Protein AF-A0A1V9XGX7-F1 (afdb_monomer)

Radius of gyration: 16.95 Å; Cα contacts (8 Å, |Δi|>4): 70; chains: 1; bounding box: 36×22×50 Å

Nearest PDB structures (foldseek):
  5b64-assembly1_A  TM=8.242E-01  e=6.987E-02  Rattus
  5ypr-assembly1_A  TM=8.091E-01  e=1.944E-01  Rattus norvegicus
  1jxo-assembly1_A  TM=8.012E-01  e=2.209E-01  Rattus norvegicus
  1jxm-assembly1_A  TM=8.008E-01  e=3.456E-01  Rattus norvegicus
  1z6g-assembly1_A  TM=4.698E-01  e=2.072E-01  Plasmodium falciparum 3D7

pLDDT: mean 88.08, std 11.85, range [55.94, 98.25]

Sequence (95 aa):
ILKKSDLKPYVVFVAPPSLEKLRQNRAKVGASVKIEELKEIVERAREIEDRYGNYFDMVLINSDTERAYQELLKDIATLEREPQWVPAVWLANEP

Structure (mmCIF, N/CA/C/O backbone):
data_AF-A0A1V9XGX7-F1
#
_entry.id   AF-A0A1V9XGX7-F1
#
loop_
_atom_site.group_PDB
_atom_site.id
_atom_site.type_symbol
_atom_site.label_atom_id
_atom_sit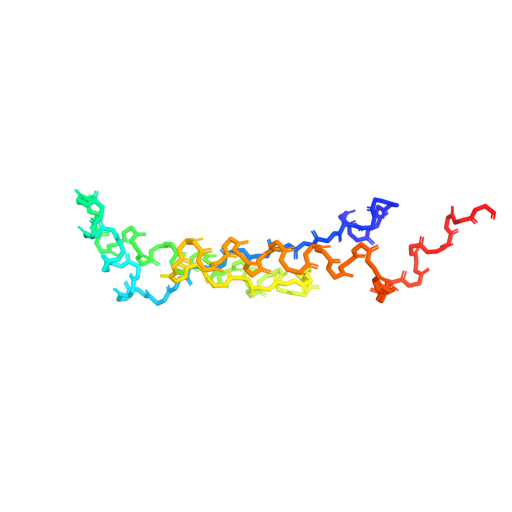e.label_alt_id
_atom_site.label_comp_id
_atom_site.label_asym_id
_atom_site.label_entity_id
_atom_site.label_seq_id
_atom_site.pdbx_PDB_ins_code
_atom_site.Cartn_x
_atom_site.Cartn_y
_atom_site.Cartn_z
_atom_site.occupancy
_atom_site.B_iso_or_equiv
_atom_site.auth_seq_id
_atom_site.auth_comp_id
_atom_site.auth_asym_id
_atom_site.auth_atom_id
_atom_site.pdbx_PDB_model_num
ATOM 1 N N . ILE A 1 1 ? 1.582 9.915 -18.596 1.00 55.94 1 ILE A N 1
ATOM 2 C CA . ILE A 1 1 ? 2.836 10.641 -18.282 1.00 55.94 1 ILE A CA 1
ATOM 3 C C . ILE A 1 1 ? 3.857 9.679 -17.665 1.00 55.94 1 ILE A C 1
ATOM 5 O O . ILE A 1 1 ? 4.910 9.540 -18.257 1.00 55.94 1 ILE A O 1
ATOM 9 N N . LEU A 1 2 ? 3.523 8.895 -16.628 1.00 56.16 2 LEU A N 1
ATOM 10 C CA . LEU A 1 2 ? 4.425 7.864 -16.065 1.00 56.16 2 LEU A CA 1
ATOM 11 C C . LEU A 1 2 ? 4.785 6.720 -17.037 1.00 56.16 2 LEU A C 1
ATOM 13 O O . LEU A 1 2 ? 5.956 6.488 -17.296 1.00 56.16 2 LEU A O 1
ATOM 17 N N . LYS A 1 3 ? 3.802 6.079 -17.688 1.00 55.94 3 LYS A N 1
ATOM 18 C CA . LYS A 1 3 ? 4.059 4.992 -18.665 1.00 55.94 3 LYS A CA 1
ATOM 19 C C . LYS A 1 3 ? 4.634 5.448 -20.021 1.00 55.94 3 LYS A C 1
ATOM 21 O O . LYS A 1 3 ? 4.750 4.635 -20.929 1.00 55.94 3 LYS A O 1
ATOM 26 N N . LYS A 1 4 ? 4.957 6.737 -20.180 1.00 58.38 4 LYS A N 1
ATOM 27 C CA . LYS A 1 4 ? 5.650 7.293 -21.362 1.00 58.38 4 LYS A CA 1
ATOM 28 C C . LYS A 1 4 ? 7.079 7.751 -21.036 1.00 58.38 4 LYS A C 1
ATOM 30 O O . LYS A 1 4 ? 7.717 8.355 -21.888 1.00 58.38 4 LYS A O 1
ATOM 35 N N . SER A 1 5 ? 7.536 7.521 -19.807 1.00 63.50 5 SER A N 1
ATOM 36 C CA . SER A 1 5 ? 8.893 7.830 -19.371 1.00 63.50 5 SER A CA 1
ATOM 37 C C . SER A 1 5 ? 9.801 6.620 -19.590 1.00 63.50 5 SER A C 1
ATOM 39 O O . SER A 1 5 ? 9.382 5.476 -19.426 1.00 63.50 5 SER A O 1
ATOM 41 N N . ASP A 1 6 ? 11.046 6.903 -19.942 1.00 64.31 6 ASP A N 1
ATOM 42 C CA . ASP A 1 6 ? 12.192 5.993 -19.992 1.00 64.31 6 ASP A CA 1
ATOM 43 C C . ASP A 1 6 ? 12.638 5.478 -18.613 1.00 64.31 6 ASP A C 1
ATOM 45 O O . ASP A 1 6 ? 13.441 4.555 -18.538 1.00 64.31 6 ASP A O 1
ATOM 49 N N . LEU A 1 7 ? 12.082 6.020 -17.523 1.00 69.12 7 LEU A N 1
ATOM 50 C CA . LEU A 1 7 ? 12.373 5.599 -16.151 1.00 69.12 7 LEU A CA 1
ATOM 51 C C . LEU A 1 7 ? 11.856 4.195 -15.813 1.00 69.12 7 LEU A C 1
ATOM 53 O O . LEU A 1 7 ? 12.195 3.686 -14.750 1.00 69.12 7 LEU A O 1
ATOM 57 N N . LYS A 1 8 ? 11.019 3.596 -16.677 1.00 77.19 8 LYS A N 1
ATOM 58 C CA . LYS A 1 8 ? 10.425 2.258 -16.503 1.00 77.19 8 LYS A CA 1
ATOM 59 C C . LYS A 1 8 ? 9.933 2.028 -15.050 1.00 77.19 8 LYS A C 1
ATOM 61 O O . LYS A 1 8 ? 10.406 1.108 -14.387 1.00 77.19 8 LYS A O 1
ATOM 66 N N . PRO A 1 9 ? 9.052 2.898 -14.505 1.00 86.06 9 PRO A N 1
ATOM 67 C CA . PRO A 1 9 ? 8.753 2.901 -13.075 1.00 86.06 9 PRO A CA 1
ATOM 68 C C 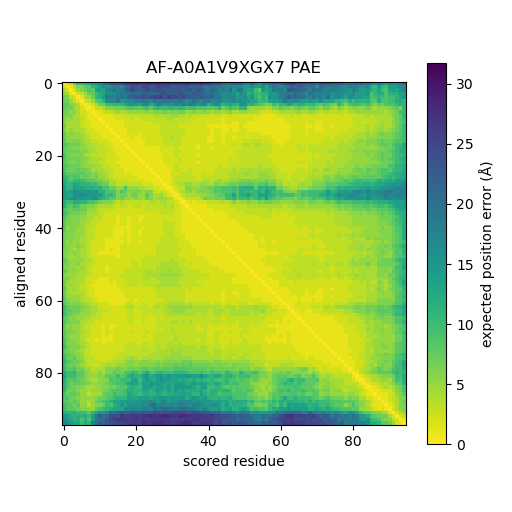. PRO A 1 9 ? 7.990 1.644 -12.648 1.00 86.06 9 PRO A C 1
ATOM 70 O O . PRO A 1 9 ? 7.044 1.253 -13.329 1.00 86.06 9 PRO A O 1
ATOM 73 N N . TYR A 1 10 ? 8.355 1.100 -11.485 1.00 88.50 10 TYR A N 1
ATOM 74 C CA . TYR A 1 10 ? 7.589 0.081 -10.768 1.00 88.50 10 TYR A CA 1
ATOM 75 C C . TYR A 1 10 ? 6.670 0.752 -9.741 1.00 88.50 10 TYR A C 1
ATOM 77 O O . TYR A 1 10 ? 7.143 1.419 -8.816 1.00 88.50 10 TYR A O 1
ATOM 85 N N . VAL A 1 11 ? 5.356 0.636 -9.915 1.00 92.25 11 VAL A N 1
ATOM 86 C CA . VAL A 1 11 ? 4.356 1.360 -9.125 1.00 92.25 11 VAL A CA 1
ATOM 87 C C . VAL A 1 11 ? 3.677 0.425 -8.131 1.00 92.25 11 VAL A C 1
ATOM 89 O O . VAL A 1 11 ? 2.878 -0.434 -8.502 1.00 92.25 11 VAL A O 1
ATOM 92 N N . VAL A 1 12 ? 3.939 0.660 -6.845 1.00 96.00 12 VAL A N 1
ATOM 93 C CA . VAL A 1 12 ? 3.298 -0.054 -5.735 1.00 96.00 12 VAL A CA 1
ATOM 94 C C . VAL A 1 12 ? 2.168 0.788 -5.157 1.00 96.00 12 VAL A C 1
ATOM 96 O O . VAL A 1 12 ? 2.390 1.903 -4.678 1.00 96.00 12 VAL A O 1
ATOM 99 N N . PHE A 1 13 ? 0.955 0.245 -5.149 1.00 97.81 13 PHE A N 1
ATOM 100 C CA . PHE A 1 13 ? -0.167 0.828 -4.425 1.00 97.81 13 PHE A CA 1
ATOM 101 C C . PHE A 1 13 ? -0.287 0.201 -3.036 1.00 97.81 13 PHE A C 1
ATOM 103 O O . PHE A 1 13 ? -0.577 -0.987 -2.902 1.00 97.81 13 PHE A O 1
ATOM 110 N N . VAL A 1 14 ? -0.078 1.005 -1.991 1.00 97.62 14 VAL A N 1
ATOM 111 C CA . VAL A 1 14 ? -0.248 0.563 -0.601 1.00 97.62 14 VAL A CA 1
ATOM 112 C C . VAL A 1 14 ? -1.700 0.770 -0.187 1.00 97.62 14 VAL A C 1
ATOM 114 O O . VAL A 1 14 ? -2.098 1.861 0.226 1.00 97.62 14 VAL A O 1
ATOM 117 N N . ALA A 1 15 ? -2.495 -0.286 -0.305 1.00 97.44 15 ALA A N 1
ATOM 118 C CA . ALA A 1 15 ? -3.905 -0.258 0.041 1.00 97.44 15 ALA A CA 1
ATOM 119 C C . ALA A 1 15 ? -4.108 -0.399 1.563 1.00 97.44 15 ALA A C 1
ATOM 121 O O . ALA A 1 15 ? -3.393 -1.156 2.238 1.00 97.44 15 ALA A O 1
ATOM 122 N N . PRO A 1 16 ? -5.098 0.308 2.139 1.00 97.00 16 PRO A N 1
ATOM 123 C CA . PRO A 1 16 ? -5.496 0.080 3.513 1.00 97.00 16 PRO A CA 1
ATOM 124 C C . PRO A 1 16 ? -6.103 -1.325 3.653 1.00 97.00 16 PRO A C 1
ATOM 126 O O . PRO A 1 16 ? -6.676 -1.865 2.706 1.00 97.00 16 PRO A O 1
ATOM 129 N N . PRO A 1 17 ? -6.022 -1.929 4.846 1.00 95.94 17 PRO A N 1
ATOM 130 C CA . PRO A 1 17 ? -6.767 -3.141 5.139 1.00 95.94 17 PRO A CA 1
ATOM 131 C C . PRO A 1 17 ? -8.258 -2.816 5.323 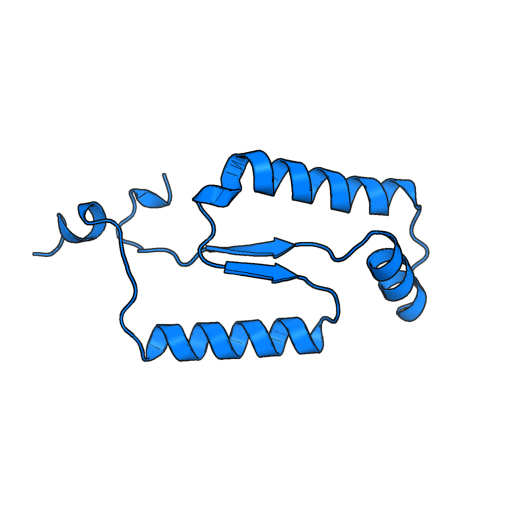1.00 95.94 17 PRO A C 1
ATOM 133 O O . PRO A 1 17 ? -8.682 -1.663 5.222 1.00 95.94 17 PRO A O 1
ATOM 136 N N . SER A 1 18 ? -9.069 -3.823 5.654 1.00 94.31 18 SER A N 1
ATOM 137 C CA . SER A 1 18 ? -10.485 -3.600 5.964 1.00 94.31 18 SER A CA 1
ATOM 138 C C . SER A 1 18 ? -10.672 -2.543 7.061 1.00 94.31 18 SER A C 1
ATOM 140 O O . SER A 1 18 ? -9.837 -2.410 7.958 1.00 94.31 18 SER A O 1
ATOM 142 N N . LEU A 1 19 ? -11.799 -1.823 7.035 1.00 94.62 19 LEU A N 1
ATOM 143 C CA . LEU A 1 19 ? -12.132 -0.801 8.037 1.00 94.62 19 LEU A CA 1
ATOM 144 C C . LEU A 1 19 ? -11.985 -1.326 9.475 1.00 94.62 19 LEU A C 1
ATOM 146 O O . LEU A 1 19 ? -11.454 -0.640 10.349 1.00 94.62 19 LEU A O 1
ATOM 150 N N . GLU A 1 20 ? -12.426 -2.563 9.715 1.00 93.75 20 GLU A N 1
ATOM 151 C CA . GLU A 1 20 ? -12.303 -3.210 11.018 1.00 93.75 20 GLU A CA 1
ATOM 152 C C . GLU A 1 20 ? -10.837 -3.386 11.426 1.00 93.75 20 GLU A C 1
ATOM 154 O O . GLU A 1 20 ? -10.452 -3.005 12.535 1.00 93.75 20 GLU A O 1
ATOM 159 N N . LYS A 1 21 ? -10.004 -3.911 10.522 1.00 94.25 21 LYS A N 1
ATOM 160 C CA . LYS A 1 21 ? -8.580 -4.126 10.775 1.00 94.25 21 LYS A CA 1
ATOM 161 C C . LYS A 1 21 ? -7.833 -2.805 10.944 1.00 94.25 21 LYS A C 1
ATOM 163 O O . LYS A 1 21 ? -7.014 -2.677 11.851 1.00 94.25 21 LYS A O 1
ATOM 168 N N . LEU A 1 22 ? -8.155 -1.804 10.130 1.00 93.50 22 LEU A N 1
ATOM 169 C CA . LEU A 1 22 ? -7.586 -0.464 10.220 1.00 93.50 22 LEU A CA 1
ATOM 170 C C . LEU A 1 22 ? -7.902 0.176 11.581 1.00 93.50 22 LEU A C 1
ATOM 172 O O . LEU A 1 22 ? -7.008 0.713 12.236 1.00 93.50 22 LEU A O 1
ATOM 176 N N . ARG A 1 23 ? -9.147 0.038 12.058 1.00 93.62 23 ARG A N 1
ATOM 177 C CA . ARG A 1 23 ? -9.563 0.478 13.398 1.00 93.62 23 ARG A CA 1
ATOM 178 C C . ARG A 1 23 ? -8.786 -0.241 14.500 1.00 93.62 23 ARG A C 1
ATOM 180 O O . ARG A 1 23 ? -8.294 0.411 15.418 1.00 93.62 23 ARG A O 1
ATOM 187 N N . GLN A 1 24 ? -8.642 -1.565 14.404 1.00 92.94 24 GLN A N 1
ATOM 188 C CA . GLN A 1 24 ? -7.850 -2.353 15.357 1.00 92.94 24 GLN A CA 1
ATOM 189 C C . GLN A 1 24 ? -6.386 -1.888 15.390 1.00 92.94 24 GLN A C 1
ATOM 191 O O . GLN A 1 24 ? -5.821 -1.725 16.469 1.00 92.94 24 GLN A O 1
ATOM 196 N N . ASN A 1 25 ? -5.780 -1.629 14.229 1.00 91.81 25 ASN A N 1
ATOM 197 C CA . ASN A 1 25 ? -4.393 -1.173 14.132 1.00 91.81 25 ASN A CA 1
ATOM 198 C C . ASN A 1 25 ? -4.194 0.202 14.789 1.00 91.81 25 ASN A C 1
ATOM 200 O O . ASN A 1 25 ? -3.229 0.383 15.527 1.00 91.81 25 ASN A O 1
ATOM 204 N N . ARG A 1 26 ? -5.126 1.148 14.595 1.00 91.00 26 ARG A N 1
ATOM 205 C CA . ARG A 1 26 ? -5.083 2.465 15.260 1.00 91.00 26 ARG A CA 1
ATOM 206 C C . ARG A 1 26 ? -5.247 2.363 16.776 1.00 91.00 26 ARG A C 1
ATOM 208 O O . ARG A 1 26 ? -4.497 3.002 17.510 1.00 91.00 26 ARG A O 1
ATOM 215 N N . ALA A 1 27 ? -6.155 1.507 17.241 1.00 91.19 27 ALA A N 1
ATOM 216 C CA . ALA A 1 27 ? -6.352 1.271 18.668 1.00 91.19 27 ALA A CA 1
ATOM 217 C C . ALA A 1 27 ? -5.099 0.681 19.343 1.00 91.19 27 ALA A C 1
ATOM 219 O O . ALA A 1 27 ? -4.737 1.109 20.435 1.00 91.19 27 ALA A O 1
ATOM 220 N N . LYS A 1 28 ? -4.397 -0.253 18.681 1.00 89.62 28 LYS A N 1
ATOM 221 C CA . LYS A 1 28 ? -3.153 -0.857 19.199 1.00 89.62 28 LYS A CA 1
ATOM 222 C C . LYS A 1 28 ? -2.039 0.158 19.451 1.00 89.62 28 LYS A C 1
ATOM 224 O O . LYS A 1 28 ? -1.254 -0.032 20.371 1.00 89.62 28 LYS A O 1
ATOM 229 N N . VAL A 1 29 ? -1.972 1.218 18.648 1.00 88.44 29 VAL A N 1
ATOM 230 C CA . VAL A 1 29 ? -0.975 2.290 18.800 1.00 88.44 29 VAL A CA 1
ATOM 231 C C . VAL A 1 29 ? -1.476 3.448 19.671 1.00 88.44 29 VAL A C 1
ATOM 233 O O . VAL A 1 29 ? -0.851 4.503 19.708 1.00 88.44 29 VAL A O 1
ATOM 236 N N . GLY A 1 30 ? -2.613 3.278 20.357 1.00 87.56 30 GLY A N 1
ATOM 237 C CA . GLY A 1 30 ? -3.191 4.294 21.241 1.00 87.56 30 GLY A CA 1
ATOM 238 C C . GLY A 1 30 ? -3.743 5.525 20.515 1.00 87.56 30 GLY A C 1
ATOM 239 O O . GLY A 1 30 ? -4.017 6.538 21.155 1.00 87.56 30 GLY A O 1
ATOM 240 N N . ALA A 1 31 ? -3.915 5.464 19.192 1.00 86.25 31 ALA A N 1
ATOM 241 C CA . ALA A 1 31 ? -4.451 6.573 18.417 1.00 86.25 31 ALA A CA 1
ATOM 242 C C . ALA A 1 31 ? -5.983 6.588 18.505 1.00 86.25 31 ALA A C 1
ATOM 244 O O . ALA A 1 31 ? -6.652 5.648 18.069 1.00 86.25 31 ALA A O 1
ATOM 245 N N . SER A 1 32 ? -6.543 7.679 19.029 1.00 83.56 32 SER A N 1
ATOM 246 C CA . SER A 1 32 ? -7.977 7.950 18.921 1.00 83.56 32 SER A CA 1
ATOM 247 C C . SER A 1 32 ? -8.262 8.515 17.533 1.00 83.56 32 SER A C 1
ATOM 249 O O . SER A 1 32 ? -7.814 9.611 17.207 1.00 83.56 32 SER A O 1
ATOM 251 N N . VAL A 1 33 ? -8.962 7.744 16.702 1.00 84.62 33 VAL A N 1
ATOM 252 C CA . VAL A 1 33 ? -9.319 8.126 15.329 1.00 84.62 33 VAL A CA 1
ATOM 253 C C . VAL A 1 33 ? -10.823 7.972 15.153 1.00 84.62 33 VAL A C 1
ATOM 255 O O . VAL A 1 33 ? -11.403 6.973 15.590 1.00 84.62 33 VAL A O 1
ATOM 258 N N . LYS A 1 34 ? -11.460 8.958 14.516 1.00 92.12 34 LYS A N 1
ATOM 259 C CA . LYS A 1 34 ? -12.897 8.912 14.226 1.00 92.12 34 LYS A CA 1
ATOM 260 C C . LYS A 1 34 ? -13.184 7.864 13.155 1.00 92.12 34 LYS A C 1
ATOM 262 O O . LYS A 1 34 ? -12.415 7.693 12.213 1.00 92.12 34 LYS A O 1
ATOM 267 N N . ILE A 1 35 ? -14.315 7.174 13.272 1.00 91.19 35 ILE A N 1
ATOM 268 C CA . ILE A 1 35 ? -14.706 6.134 12.308 1.00 91.19 35 ILE A CA 1
ATOM 269 C C . ILE A 1 35 ? -14.866 6.732 10.903 1.00 91.19 35 ILE A C 1
ATOM 271 O O . ILE A 1 35 ? -14.545 6.072 9.918 1.00 91.19 35 ILE A O 1
ATOM 275 N N . GLU A 1 36 ? -15.316 7.980 10.812 1.00 94.62 36 GLU A N 1
ATOM 276 C CA . GLU A 1 36 ? -15.502 8.714 9.560 1.00 94.62 36 GLU A CA 1
ATOM 277 C C . GLU A 1 36 ? -14.175 8.910 8.817 1.00 94.62 36 GLU A C 1
ATOM 279 O O . GLU A 1 36 ? -14.115 8.670 7.616 1.00 94.62 36 GLU A O 1
ATOM 284 N N . GLU A 1 37 ? -13.096 9.236 9.533 1.00 94.31 37 GLU A N 1
ATOM 285 C CA . GLU A 1 37 ? -11.752 9.374 8.953 1.00 94.31 37 GLU A CA 1
ATOM 286 C C . GLU A 1 37 ? -11.239 8.027 8.422 1.00 94.31 37 GLU A C 1
ATOM 288 O O . GLU A 1 37 ? -10.646 7.948 7.348 1.00 94.31 37 GLU A O 1
ATOM 293 N N . LEU A 1 38 ? -11.513 6.931 9.140 1.00 95.00 38 LEU A N 1
ATOM 294 C CA . LEU A 1 38 ? -11.141 5.589 8.685 1.00 95.00 38 LEU A CA 1
ATOM 295 C C . LEU A 1 38 ? -11.927 5.156 7.443 1.00 95.00 38 LEU A C 1
ATOM 297 O O . LEU A 1 38 ? -11.368 4.509 6.559 1.00 95.00 38 LEU A O 1
ATOM 301 N N . LYS A 1 39 ? -13.215 5.506 7.369 1.00 96.25 39 LYS A N 1
ATOM 302 C CA . LYS A 1 39 ? -14.046 5.269 6.183 1.00 96.25 39 LYS A CA 1
ATOM 303 C C . LYS A 1 39 ? -13.550 6.074 4.992 1.00 96.25 39 LYS A C 1
ATOM 305 O O . LYS A 1 39 ? -13.487 5.522 3.901 1.00 96.25 39 LYS A O 1
ATOM 310 N N . GLU A 1 40 ? -13.159 7.331 5.202 1.00 97.00 40 GLU A N 1
ATOM 311 C CA . GLU A 1 40 ? -12.591 8.151 4.134 1.00 97.00 40 GLU A CA 1
ATOM 312 C C . GLU A 1 40 ? -11.322 7.510 3.566 1.00 97.00 40 GLU A C 1
ATOM 314 O O . GLU A 1 40 ? -11.207 7.392 2.354 1.00 97.00 40 GLU A O 1
ATOM 319 N N . ILE A 1 41 ? -10.414 7.000 4.405 1.00 96.00 41 ILE A N 1
ATOM 320 C CA . ILE A 1 41 ? -9.212 6.291 3.929 1.00 96.00 41 ILE A CA 1
ATOM 321 C C . ILE A 1 41 ? -9.577 5.116 3.009 1.00 96.00 41 ILE A C 1
ATOM 323 O O . ILE A 1 41 ? -8.972 4.954 1.949 1.00 96.00 41 ILE A O 1
ATOM 327 N N . VAL A 1 42 ? -10.558 4.301 3.407 1.00 96.62 42 VAL A N 1
ATOM 328 C CA . VAL A 1 42 ? -11.001 3.141 2.618 1.00 96.62 42 VAL A CA 1
ATOM 329 C C . VAL A 1 42 ? -11.650 3.582 1.303 1.00 96.62 42 VAL A C 1
ATOM 331 O O . VAL A 1 42 ? -11.343 3.015 0.258 1.00 96.62 42 VAL A O 1
ATOM 334 N N . GLU A 1 43 ? -12.492 4.614 1.331 1.00 97.81 43 GLU A N 1
ATOM 335 C CA . GLU A 1 43 ? -13.156 5.120 0.126 1.00 97.81 43 GLU A CA 1
ATOM 336 C C . GLU A 1 43 ? -12.157 5.740 -0.857 1.00 97.81 43 GLU A C 1
ATOM 338 O O . GLU A 1 43 ? -12.179 5.428 -2.043 1.00 97.81 43 GLU A O 1
ATOM 343 N N . ARG A 1 44 ? -11.201 6.543 -0.375 1.00 97.75 44 ARG A N 1
ATOM 344 C CA . ARG A 1 44 ? -10.150 7.116 -1.233 1.00 97.75 44 ARG A CA 1
ATOM 345 C C . ARG A 1 44 ? -9.281 6.043 -1.864 1.00 97.75 44 ARG A C 1
ATOM 347 O O . ARG A 1 44 ? -8.891 6.182 -3.020 1.00 97.75 44 ARG A O 1
ATOM 354 N N . ALA A 1 45 ? -8.972 4.982 -1.123 1.00 97.94 45 ALA A N 1
ATOM 355 C CA . ALA A 1 45 ? -8.230 3.861 -1.677 1.00 97.94 45 ALA A CA 1
ATOM 356 C C . ALA A 1 45 ? -8.996 3.189 -2.822 1.00 97.94 45 ALA A C 1
ATOM 358 O O . ALA A 1 45 ? -8.408 2.938 -3.872 1.00 97.94 45 ALA A O 1
ATOM 359 N N . ARG A 1 46 ? -10.309 2.992 -2.655 1.00 97.38 46 ARG A N 1
ATOM 360 C CA . ARG A 1 46 ? -11.184 2.472 -3.709 1.00 97.38 46 ARG A CA 1
ATOM 361 C C . ARG A 1 46 ? -11.221 3.390 -4.932 1.00 97.38 46 ARG A C 1
ATOM 363 O O . ARG A 1 46 ? -11.044 2.916 -6.045 1.00 97.38 46 ARG A O 1
ATOM 370 N N . GLU A 1 47 ? -11.381 4.700 -4.743 1.00 98.25 47 GLU A N 1
ATOM 371 C CA . GLU A 1 47 ? -11.363 5.672 -5.848 1.00 98.25 47 GLU A CA 1
ATOM 372 C C . GLU A 1 47 ? -10.039 5.648 -6.630 1.00 98.25 47 GLU A C 1
ATOM 374 O O . GLU A 1 47 ? -10.027 5.798 -7.856 1.00 98.25 47 GLU A O 1
ATOM 379 N N . ILE A 1 48 ? -8.916 5.490 -5.923 1.00 97.88 48 ILE A N 1
ATOM 380 C CA . ILE A 1 48 ? -7.581 5.387 -6.520 1.00 97.88 48 ILE A CA 1
ATOM 381 C C . ILE A 1 48 ? -7.453 4.094 -7.329 1.00 97.88 48 ILE A C 1
ATOM 383 O O . ILE A 1 48 ? -6.957 4.139 -8.455 1.00 97.88 48 ILE A O 1
ATOM 387 N N . GLU A 1 49 ? -7.914 2.969 -6.790 1.00 96.69 49 GLU A N 1
ATOM 388 C CA . GLU A 1 49 ? -7.893 1.673 -7.468 1.00 96.69 49 GLU A CA 1
ATOM 389 C C . GLU A 1 49 ? -8.794 1.664 -8.711 1.00 96.69 49 GLU A C 1
ATOM 391 O O . GLU A 1 49 ? -8.336 1.304 -9.794 1.00 96.69 49 GLU A O 1
ATOM 396 N N . ASP A 1 50 ? -10.021 2.178 -8.605 1.00 97.31 50 ASP A N 1
ATOM 397 C CA . ASP A 1 50 ? -10.962 2.268 -9.728 1.00 97.31 50 ASP A CA 1
ATOM 398 C C . ASP A 1 50 ? -10.413 3.148 -10.865 1.00 97.31 50 ASP A C 1
ATOM 400 O O . ASP A 1 50 ? -10.603 2.858 -12.049 1.00 97.31 50 ASP A O 1
ATOM 404 N N . ARG A 1 51 ? -9.722 4.245 -10.526 1.00 97.12 51 ARG A N 1
ATOM 405 C CA . ARG A 1 51 ? -9.234 5.219 -11.514 1.00 97.12 51 ARG A CA 1
ATOM 406 C C . ARG A 1 51 ? -7.868 4.873 -12.094 1.00 97.12 51 ARG A C 1
ATOM 408 O O . ARG A 1 51 ? -7.597 5.209 -13.248 1.00 97.12 51 ARG A O 1
ATOM 415 N N . TYR A 1 52 ? -6.997 4.270 -11.292 1.00 95.62 52 TYR A N 1
ATOM 416 C CA . TYR A 1 52 ? -5.584 4.106 -11.621 1.00 95.62 52 TYR A CA 1
ATOM 417 C C . TYR A 1 52 ? -5.065 2.677 -11.445 1.00 95.62 52 TYR A C 1
ATOM 419 O O . TYR A 1 52 ? -3.874 2.463 -11.647 1.00 95.62 52 TYR A O 1
ATOM 427 N N . GLY A 1 53 ? -5.911 1.695 -11.127 1.00 94.69 53 GLY A N 1
ATOM 428 C CA . GLY A 1 53 ? -5.495 0.311 -10.871 1.00 94.69 53 GLY A CA 1
ATOM 429 C C . GLY A 1 53 ? -4.679 -0.310 -12.004 1.00 94.69 53 GLY A C 1
ATOM 430 O O . GLY A 1 53 ? -3.713 -1.026 -11.769 1.00 94.69 53 GLY A O 1
ATOM 431 N N . ASN A 1 54 ? -4.974 0.060 -13.251 1.00 91.62 54 ASN A N 1
ATOM 432 C CA . ASN A 1 54 ? -4.216 -0.366 -14.430 1.00 91.62 54 ASN A CA 1
ATOM 433 C C . ASN A 1 54 ? -2.789 0.217 -14.523 1.00 91.62 54 ASN A C 1
ATOM 435 O O . ASN A 1 54 ? -2.048 -0.110 -15.459 1.00 91.62 54 ASN A O 1
ATOM 439 N N . TYR A 1 55 ? -2.402 1.115 -13.617 1.00 89.88 55 TYR A N 1
ATOM 440 C CA . TYR A 1 55 ? -1.048 1.645 -13.503 1.00 89.88 55 TYR A CA 1
ATOM 441 C C . TYR A 1 55 ? -0.203 0.930 -12.456 1.00 89.88 55 TYR A C 1
ATOM 443 O O . TYR A 1 55 ? 1.002 1.148 -12.480 1.00 89.88 55 TYR A O 1
ATOM 451 N N . PHE A 1 56 ? -0.794 0.118 -11.579 1.00 93.44 56 PHE A N 1
ATOM 452 C CA . PHE A 1 56 ? -0.061 -0.545 -10.506 1.00 93.44 56 PHE A CA 1
ATOM 453 C C . PHE A 1 56 ? 0.592 -1.820 -11.022 1.00 93.44 56 PHE A C 1
ATOM 455 O O . PHE A 1 56 ? -0.035 -2.604 -11.734 1.00 93.44 56 PHE A O 1
ATOM 462 N N . ASP A 1 57 ? 1.843 -2.022 -10.637 1.00 91.94 57 ASP A N 1
ATOM 463 C CA . ASP A 1 57 ? 2.560 -3.278 -10.836 1.00 91.94 57 ASP A CA 1
ATOM 464 C C . ASP A 1 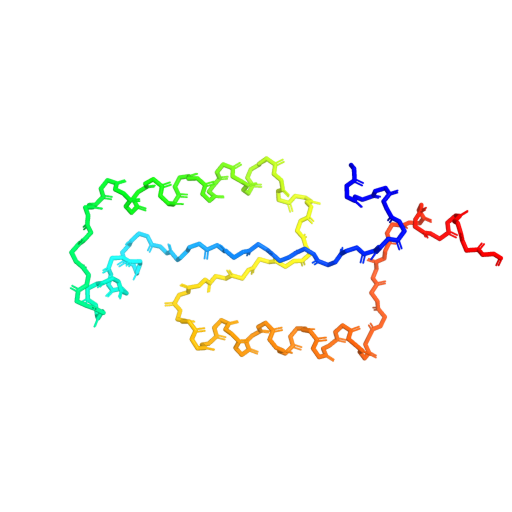57 ? 2.343 -4.211 -9.633 1.00 91.94 57 ASP A C 1
ATOM 466 O O . ASP A 1 57 ? 2.297 -5.428 -9.788 1.00 91.94 57 ASP A O 1
ATOM 470 N N . MET A 1 58 ? 2.103 -3.634 -8.448 1.00 94.62 58 MET A N 1
ATOM 471 C CA . MET A 1 58 ? 1.816 -4.362 -7.213 1.00 94.62 58 MET A CA 1
ATOM 472 C C . MET A 1 58 ? 0.752 -3.644 -6.376 1.00 94.62 58 MET A C 1
ATOM 474 O O . MET A 1 58 ? 0.784 -2.421 -6.215 1.00 94.62 58 MET A O 1
ATOM 478 N N . VAL A 1 59 ? -0.150 -4.420 -5.771 1.00 96.88 59 VAL A N 1
ATOM 479 C CA . VAL A 1 59 ? -1.052 -3.956 -4.708 1.00 96.88 59 VAL A CA 1
ATOM 480 C C . VAL A 1 59 ? -0.618 -4.585 -3.387 1.00 96.88 59 VAL A C 1
ATOM 482 O O . VAL A 1 59 ? -0.699 -5.798 -3.219 1.00 96.88 59 VAL A O 1
ATOM 485 N N . LEU A 1 60 ? -0.174 -3.757 -2.442 1.00 97.94 60 LEU A N 1
ATOM 486 C CA . LEU A 1 60 ? 0.307 -4.177 -1.128 1.00 97.94 60 LEU A CA 1
ATOM 487 C C . LEU A 1 60 ? -0.711 -3.797 -0.047 1.00 97.94 60 LEU A C 1
ATOM 489 O O . LEU A 1 60 ? -0.913 -2.616 0.237 1.00 97.94 60 LEU A O 1
ATOM 493 N N . ILE A 1 61 ? -1.334 -4.785 0.600 1.00 97.19 61 ILE A N 1
ATOM 494 C CA . ILE A 1 61 ? -2.309 -4.525 1.671 1.00 97.19 61 ILE A CA 1
ATOM 495 C C . ILE A 1 61 ? -1.592 -4.320 3.010 1.00 97.19 61 ILE A C 1
ATOM 497 O O . ILE A 1 61 ? -1.075 -5.267 3.605 1.00 97.19 61 ILE A O 1
ATOM 501 N N . ASN A 1 62 ? -1.657 -3.109 3.566 1.00 95.31 62 ASN A N 1
ATOM 502 C CA . ASN A 1 62 ? -1.025 -2.773 4.846 1.00 95.31 62 ASN A CA 1
ATOM 503 C C . ASN A 1 62 ? -1.850 -3.234 6.071 1.00 95.31 62 ASN A C 1
ATOM 505 O O . ASN A 1 62 ? -2.306 -2.438 6.895 1.00 95.31 62 ASN A O 1
ATOM 509 N N . SER A 1 63 ? -2.088 -4.544 6.182 1.00 92.75 63 SER A N 1
ATOM 510 C CA . SER A 1 63 ? -2.787 -5.150 7.331 1.00 92.75 63 SER A CA 1
ATOM 511 C C . SER A 1 63 ? -1.923 -5.229 8.587 1.00 92.75 63 SER A C 1
ATOM 513 O O . SER A 1 63 ? -2.444 -5.136 9.703 1.00 92.75 63 SER A O 1
ATOM 515 N N . ASP A 1 64 ? -0.626 -5.435 8.391 1.00 93.44 64 ASP A N 1
ATOM 516 C CA . ASP A 1 64 ? 0.427 -5.478 9.397 1.00 93.44 64 ASP A CA 1
ATOM 517 C C . ASP A 1 64 ? 1.665 -4.830 8.772 1.00 93.44 64 ASP A C 1
ATOM 519 O O . ASP A 1 64 ? 2.114 -5.270 7.712 1.00 93.44 64 ASP A O 1
ATOM 523 N N . THR A 1 65 ? 2.167 -3.764 9.395 1.00 91.75 65 THR A N 1
ATOM 524 C CA . THR A 1 65 ? 3.217 -2.926 8.808 1.00 91.75 65 THR A CA 1
ATOM 525 C C . THR A 1 65 ? 4.511 -3.697 8.579 1.00 91.75 65 THR A C 1
ATOM 527 O O . THR A 1 65 ? 5.141 -3.519 7.541 1.00 91.75 65 THR A O 1
ATOM 530 N N . GLU A 1 66 ? 4.895 -4.565 9.517 1.00 95.00 66 GLU A N 1
ATOM 531 C CA . GLU A 1 66 ? 6.138 -5.329 9.406 1.00 95.00 66 GLU A CA 1
ATOM 532 C C . GLU A 1 66 ? 6.016 -6.356 8.286 1.00 95.00 66 GLU A C 1
ATOM 534 O O . GLU A 1 66 ? 6.873 -6.447 7.412 1.00 95.00 66 GLU A O 1
ATOM 539 N N . ARG A 1 67 ? 4.899 -7.087 8.243 1.00 96.12 67 ARG A N 1
ATOM 540 C CA . ARG A 1 67 ? 4.670 -8.061 7.174 1.00 96.12 67 ARG A CA 1
ATOM 541 C C . ARG A 1 67 ? 4.629 -7.403 5.794 1.00 96.12 67 ARG A C 1
ATOM 543 O O . ARG A 1 67 ? 5.238 -7.932 4.870 1.00 96.12 67 ARG A O 1
ATOM 550 N N . ALA A 1 68 ? 3.932 -6.275 5.660 1.00 96.81 68 ALA A N 1
ATOM 551 C CA . ALA A 1 68 ? 3.848 -5.545 4.397 1.00 96.81 68 ALA A CA 1
ATOM 552 C C . ALA A 1 68 ? 5.227 -5.025 3.956 1.00 96.81 68 ALA A C 1
ATOM 554 O O . ALA A 1 68 ? 5.563 -5.083 2.776 1.00 96.81 68 ALA A O 1
ATOM 555 N N . TYR A 1 69 ? 6.051 -4.580 4.906 1.00 97.12 69 TYR A N 1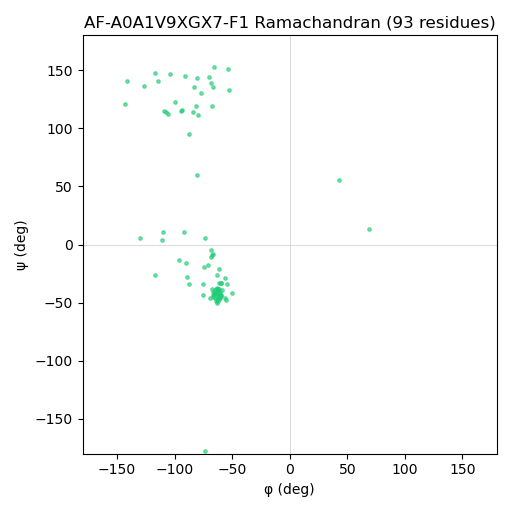
ATOM 556 C CA . TYR A 1 69 ? 7.430 -4.179 4.642 1.00 97.12 69 TYR A CA 1
ATOM 557 C C . TYR A 1 69 ? 8.286 -5.346 4.128 1.00 97.12 69 TYR A C 1
ATOM 559 O O . TYR A 1 69 ? 8.959 -5.208 3.108 1.00 97.12 69 TYR A O 1
ATOM 567 N N . GLN A 1 70 ? 8.215 -6.515 4.772 1.00 98.00 70 GLN A N 1
ATOM 568 C CA . GLN A 1 70 ? 8.946 -7.708 4.328 1.00 98.00 70 GLN A CA 1
ATOM 569 C C . GLN A 1 70 ? 8.486 -8.198 2.947 1.00 98.00 70 GLN A C 1
ATOM 571 O O . GLN A 1 70 ? 9.302 -8.629 2.133 1.00 98.00 70 GLN A O 1
ATOM 576 N N . GLU A 1 71 ? 7.185 -8.120 2.667 1.00 97.50 71 GLU A N 1
ATOM 577 C CA . GLU A 1 71 ? 6.623 -8.452 1.357 1.00 97.50 71 GLU A CA 1
ATOM 578 C C . GLU A 1 71 ? 7.160 -7.519 0.265 1.00 97.50 71 GLU A C 1
ATOM 580 O O . GLU A 1 71 ? 7.631 -8.000 -0.763 1.00 97.50 71 GLU A O 1
ATOM 585 N N . LEU A 1 72 ? 7.192 -6.210 0.532 1.00 97.06 72 LEU A N 1
ATOM 586 C CA . LEU A 1 72 ? 7.768 -5.222 -0.379 1.00 97.06 72 LEU A CA 1
ATOM 587 C C . LEU A 1 72 ? 9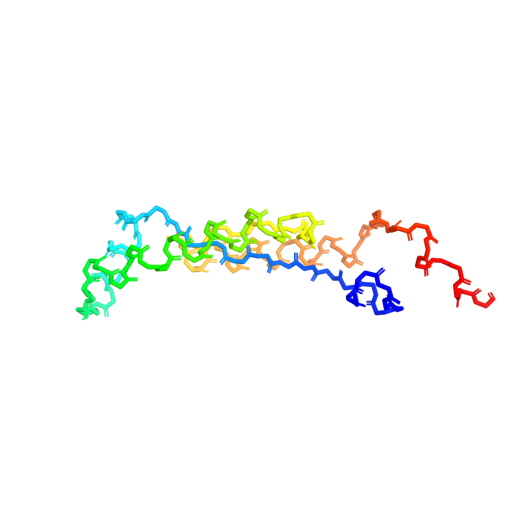.261 -5.471 -0.638 1.00 97.06 72 LEU A C 1
ATOM 589 O O . LEU A 1 72 ? 9.698 -5.433 -1.783 1.00 97.06 72 LEU A O 1
ATOM 593 N N . LEU A 1 73 ? 10.049 -5.759 0.404 1.00 96.56 73 LEU A N 1
ATOM 594 C CA . LEU A 1 73 ? 11.476 -6.069 0.248 1.00 96.56 73 LEU A CA 1
ATOM 595 C C . LEU A 1 73 ? 11.708 -7.307 -0.619 1.00 96.56 73 LEU A C 1
ATOM 597 O O . LEU A 1 73 ? 12.618 -7.325 -1.447 1.00 96.56 73 LEU A O 1
ATOM 601 N N . LYS A 1 74 ? 10.890 -8.347 -0.432 1.00 95.31 74 LYS A N 1
ATOM 602 C CA . LYS A 1 74 ? 10.968 -9.567 -1.237 1.00 95.31 74 LYS A CA 1
ATOM 603 C C . LYS A 1 74 ? 10.654 -9.285 -2.706 1.00 95.31 74 LYS A C 1
ATOM 605 O O . LYS A 1 74 ? 11.335 -9.822 -3.579 1.00 95.31 74 LYS A O 1
ATOM 610 N N . ASP A 1 75 ? 9.639 -8.469 -2.963 1.00 94.31 75 ASP A N 1
ATOM 611 C C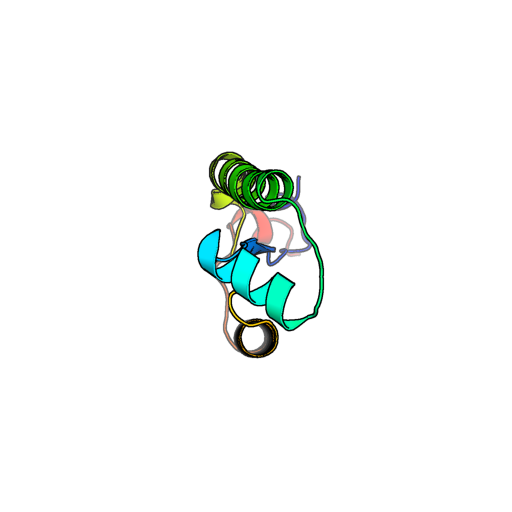A . ASP A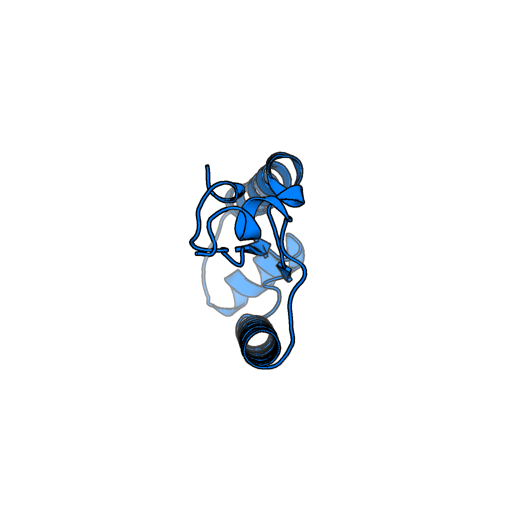 1 75 ? 9.241 -8.096 -4.317 1.00 94.31 75 ASP A CA 1
ATOM 612 C C . ASP A 1 75 ? 10.359 -7.306 -5.014 1.00 94.31 75 ASP A C 1
ATOM 614 O O . ASP A 1 75 ? 10.832 -7.712 -6.072 1.00 94.31 75 ASP A O 1
ATOM 618 N N . ILE A 1 76 ? 10.918 -6.291 -4.342 1.00 92.25 76 ILE A N 1
ATOM 619 C CA . ILE A 1 76 ? 12.077 -5.520 -4.830 1.00 92.25 76 ILE A CA 1
ATOM 620 C C . ILE A 1 76 ? 13.269 -6.434 -5.147 1.00 92.25 76 ILE A C 1
ATOM 622 O O . ILE A 1 76 ? 13.845 -6.348 -6.228 1.00 92.25 76 ILE A O 1
ATOM 626 N N . ALA A 1 77 ? 13.617 -7.353 -4.242 1.00 92.56 77 ALA A N 1
ATOM 627 C CA . ALA A 1 77 ? 14.721 -8.287 -4.465 1.00 92.56 77 ALA A CA 1
ATOM 628 C C . ALA A 1 77 ? 14.482 -9.229 -5.661 1.00 92.56 77 ALA A C 1
ATOM 630 O O . ALA A 1 77 ? 15.442 -9.719 -6.257 1.00 92.56 77 ALA A O 1
ATOM 631 N N . THR A 1 78 ? 13.219 -9.502 -5.997 1.00 90.56 78 THR A N 1
ATOM 632 C CA . THR A 1 78 ? 12.843 -10.299 -7.171 1.00 90.56 78 THR A CA 1
ATOM 633 C C . THR A 1 78 ? 13.010 -9.473 -8.446 1.00 90.56 78 THR A C 1
ATOM 635 O O . THR A 1 78 ? 13.631 -9.950 -9.392 1.00 90.56 78 THR A O 1
ATOM 638 N N . LEU A 1 79 ? 12.577 -8.208 -8.442 1.00 88.94 79 LEU A N 1
ATOM 639 C CA . LEU A 1 79 ? 12.746 -7.276 -9.568 1.00 88.94 79 LEU A CA 1
ATOM 640 C C . LEU A 1 79 ? 14.214 -7.042 -9.944 1.00 88.94 79 LEU A C 1
ATOM 642 O O . LEU A 1 79 ? 14.532 -6.862 -11.115 1.00 88.94 79 LEU A O 1
ATOM 646 N N . GLU A 1 80 ? 15.123 -7.068 -8.969 1.00 83.88 80 GLU A N 1
ATOM 647 C CA . GLU A 1 80 ? 16.565 -6.938 -9.219 1.00 83.88 80 GLU A CA 1
ATOM 648 C C . GLU A 1 80 ? 17.188 -8.175 -9.891 1.00 83.88 80 GLU A C 1
ATOM 650 O O . GLU A 1 80 ? 18.305 -8.104 -10.406 1.00 83.88 80 GLU A O 1
ATOM 655 N N . ARG A 1 81 ? 16.506 -9.327 -9.859 1.00 88.19 81 ARG A N 1
ATOM 656 C CA . ARG A 1 81 ? 17.056 -10.629 -10.277 1.00 88.19 81 ARG A CA 1
ATOM 657 C C . ARG A 1 81 ? 16.333 -11.238 -11.469 1.00 88.19 81 ARG A C 1
ATOM 659 O O . ARG A 1 81 ? 16.935 -12.038 -12.185 1.00 88.19 81 ARG A O 1
ATOM 666 N N . GLU A 1 82 ? 15.068 -10.893 -11.666 1.00 86.06 82 GLU A N 1
ATOM 667 C CA . GLU A 1 82 ? 14.203 -11.481 -12.680 1.00 86.06 82 GLU A CA 1
ATOM 668 C C . GLU A 1 82 ? 13.808 -10.449 -13.747 1.00 86.06 82 GLU A C 1
ATOM 670 O O . GLU A 1 82 ? 13.539 -9.290 -13.431 1.00 86.06 82 GLU A O 1
ATOM 675 N N . PRO A 1 83 ? 13.759 -10.841 -15.033 1.00 81.56 83 PRO A N 1
ATOM 676 C CA . 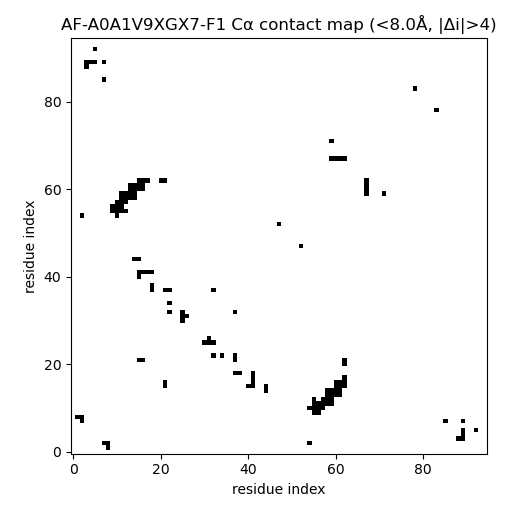PRO A 1 83 ? 13.302 -9.950 -16.091 1.00 81.56 83 PRO A CA 1
ATOM 677 C C . PRO A 1 83 ? 11.805 -9.632 -15.940 1.00 81.56 83 PRO A C 1
ATOM 679 O O . PRO A 1 83 ? 10.987 -10.532 -15.752 1.00 81.56 83 PRO A O 1
ATOM 682 N N . GLN A 1 84 ? 11.435 -8.357 -16.098 1.00 77.38 84 GLN A N 1
ATOM 683 C CA . GLN A 1 84 ? 10.048 -7.891 -15.996 1.00 77.38 84 GLN A CA 1
ATOM 684 C C . GLN A 1 84 ? 9.426 -7.596 -17.370 1.00 77.38 84 GLN A C 1
ATOM 686 O O . GLN A 1 84 ? 10.087 -7.101 -18.287 1.00 77.38 84 GLN A O 1
ATOM 691 N N . TRP A 1 85 ? 8.119 -7.844 -17.500 1.00 78.06 85 TRP A N 1
ATOM 692 C CA . TRP A 1 85 ? 7.334 -7.398 -18.650 1.00 78.06 85 TRP A CA 1
ATOM 693 C C . TRP A 1 85 ? 7.204 -5.876 -18.666 1.00 78.06 85 TRP A C 1
ATOM 695 O O . TRP A 1 85 ? 6.599 -5.285 -17.775 1.00 78.06 85 TRP A O 1
ATOM 705 N N . VAL A 1 86 ? 7.714 -5.255 -19.728 1.00 77.06 86 VAL A N 1
ATOM 706 C CA . VAL A 1 86 ? 7.578 -3.818 -19.971 1.00 77.06 86 VAL A CA 1
ATOM 707 C C . VAL A 1 86 ? 6.780 -3.554 -21.248 1.00 77.06 86 VAL A C 1
ATOM 709 O O . VAL A 1 86 ? 6.865 -4.333 -22.202 1.00 77.06 86 VAL A O 1
ATOM 712 N N . PRO A 1 87 ? 6.005 -2.457 -21.323 1.00 75.88 87 PRO A N 1
ATOM 713 C CA . PRO A 1 87 ? 5.413 -2.017 -22.578 1.00 75.88 87 PRO A CA 1
ATOM 714 C C . PRO A 1 87 ? 6.476 -1.875 -23.675 1.00 75.88 87 PRO A C 1
ATOM 716 O O . PRO A 1 87 ? 7.492 -1.220 -23.462 1.00 75.88 87 PRO A O 1
ATOM 719 N N . ALA A 1 88 ? 6.216 -2.401 -24.876 1.00 77.44 88 ALA A N 1
ATOM 720 C CA . ALA A 1 88 ? 7.166 -2.335 -25.995 1.00 77.44 88 ALA A CA 1
ATOM 721 C C . ALA A 1 88 ? 7.599 -0.895 -26.343 1.00 77.44 88 ALA A C 1
ATOM 723 O O . ALA A 1 88 ? 8.724 -0.666 -26.773 1.00 77.44 88 ALA A O 1
ATOM 724 N N . VAL A 1 89 ? 6.733 0.095 -26.092 1.00 75.19 89 VAL A N 1
ATOM 725 C CA . VAL A 1 89 ? 7.048 1.523 -26.271 1.00 75.19 89 VAL A CA 1
ATOM 726 C C . VAL A 1 89 ? 8.207 2.006 -25.383 1.00 75.19 89 VAL A C 1
ATOM 728 O O . VAL A 1 89 ? 8.838 3.000 -25.718 1.00 75.19 89 VAL A O 1
ATOM 731 N N . TRP A 1 90 ? 8.524 1.310 -24.284 1.00 74.31 90 TRP A N 1
ATOM 732 C CA . TRP A 1 90 ? 9.691 1.613 -23.443 1.00 74.31 90 TRP A CA 1
ATOM 733 C C . TRP A 1 90 ? 11.017 1.191 -24.084 1.00 74.31 90 TRP A C 1
ATOM 735 O O . TRP A 1 90 ? 12.055 1.704 -23.683 1.00 74.31 90 TRP A O 1
ATOM 745 N N . LEU A 1 91 ? 10.992 0.289 -25.071 1.00 74.50 91 LEU A N 1
ATOM 746 C CA . LEU A 1 91 ? 12.181 -0.167 -25.802 1.00 74.50 91 LEU A CA 1
ATOM 747 C C . LEU A 1 91 ? 12.469 0.693 -27.041 1.00 74.50 91 LEU A C 1
ATOM 749 O O . LEU A 1 91 ? 13.567 0.659 -27.577 1.00 74.50 91 LEU A O 1
ATOM 753 N N . ALA A 1 92 ? 11.502 1.499 -27.495 1.00 67.06 92 ALA A N 1
ATOM 754 C CA . ALA A 1 92 ? 11.628 2.315 -28.707 1.00 67.06 92 ALA A CA 1
ATOM 755 C C . ALA A 1 92 ? 12.658 3.462 -28.597 1.00 67.06 92 ALA A C 1
ATOM 757 O O . ALA A 1 92 ? 12.963 4.092 -29.605 1.00 67.06 92 ALA A O 1
ATOM 758 N N . ASN A 1 93 ? 13.177 3.723 -27.392 1.00 58.75 93 ASN A N 1
ATOM 759 C CA . ASN A 1 93 ? 14.227 4.706 -27.117 1.00 58.75 93 ASN A CA 1
ATOM 760 C C . ASN A 1 93 ? 15.570 4.050 -26.725 1.00 58.75 93 ASN A C 1
ATOM 762 O O . ASN A 1 93 ? 16.452 4.749 -26.229 1.00 58.75 93 ASN A O 1
ATOM 766 N N . GLU A 1 94 ? 15.725 2.730 -26.881 1.00 55.94 94 GLU A N 1
ATOM 767 C CA . GLU A 1 94 ? 17.026 2.077 -26.683 1.00 55.94 94 GLU A CA 1
ATOM 768 C C . GLU A 1 94 ? 17.923 2.345 -27.914 1.00 55.94 94 GLU A C 1
ATOM 770 O O . GLU A 1 94 ? 17.429 2.234 -29.039 1.00 55.94 94 GLU A O 1
ATOM 775 N N . PRO A 1 95 ? 19.183 2.793 -27.724 1.00 59.41 95 PRO A N 1
ATOM 776 C CA . PRO A 1 95 ? 20.087 3.174 -28.814 1.00 59.41 95 PRO A CA 1
ATOM 777 C C . PRO A 1 95 ? 20.513 2.005 -29.711 1.00 59.41 95 PRO A C 1
ATOM 779 O O . PRO A 1 95 ? 20.586 0.857 -29.215 1.00 59.41 95 PRO A O 1
#

InterPro domains:
  IPR008144 Guanylate kinase-like domain [PS50052] (1-77)
  IPR008145 Guanylate kinase/L-type calcium channel beta subunit [PF00625] (2-73)
  IPR027417 P-loop containing nucleoside triphosphate hydrolase [G3DSA:3.40.50.300] (1-92)
  IPR027417 P-loop containing nucleoside triphosphate hydrolase [SSF52540] (2-88)
  IPR050716 Membrane-associated guanylate kinase [PTHR23122] (1-91)

Organism: NCBI:txid418985

Solvent-accessible surface area (backbone atoms only — not comparable to full-atom values): 5916 Å² total; per-residue (Å²): 112,71,94,74,41,85,77,70,77,83,35,72,43,78,36,72,38,56,66,69,56,45,51,51,56,36,53,75,72,71,48,89,71,58,70,67,61,51,49,48,56,51,51,53,44,48,56,47,43,78,75,45,46,93,66,48,77,40,81,45,60,52,72,44,67,67,62,39,49,54,52,51,53,53,50,53,59,43,61,78,73,47,93,76,95,68,65,70,76,61,56,76,76,63,132

Mean predicted aligned error: 5.97 Å

Secondary structure (DSSP, 8-state):
-GGGSTT----EEEE---HHHHHHHHHHTT----HHHHHHHHHHHHHHHHHHGGG-SEEEE-SSHHHHHHHHHHHHHHHTTS-----GGGTTT--

Foldseek 3Di:
DVLLDLVQDAAEAAAEDDLVLNVVVCVVVVHDDDSVVSVVSNVVSVVCCVVCVVVHPYYQYPSDVVVSVVVVVVVVVCPVPDDDDGDVSSCVPPD